Protein AF-A0A7C6HNB9-F1 (afdb_monomer)

Secondary structure (DSSP, 8-state):
----HHHH-HHHHHHHHHHTHHHHHHHHHHHHTTS-SSS--EEET-TTSHHHHHHT--EEE-S-HHHHHHHHHTT-EEE-

Radius of gyration: 12.7 Å; Cα contacts (8 Å, |Δi|>4): 113; chains: 1; bounding box: 28×22×34 Å

Nearest PDB structures (foldseek):
  1vlm-assembly1_A  TM=9.758E-01  e=3.833E-07  Thermotoga maritima MSB8
  1vlm-assembly2_B  TM=9.767E-01  e=6.667E-07  Thermotoga maritima MSB8
  4e2w-assembly1_A  TM=7.030E-01  e=4.378E-03  Micromonospora chalcea
  5t6b-assembly4_D  TM=7.097E-01  e=1.236E-02  Actinomadura kijaniata
  4dio-assembly1_B  TM=6.576E-01  e=1.571E+00  Sinorhizobium meliloti SM11

Mean predicted aligned error: 3.1 Å

pLDDT: mean 94.73, std 7.55, range [54.25, 98.56]

Solvent-accessible surface area (backbone atoms only — not comparable to full-atom values): 4585 Å² total; per-residue (Å²): 127,94,82,53,61,60,63,73,44,49,66,62,57,54,48,50,52,66,76,37,43,72,57,52,52,50,52,53,56,57,51,60,75,77,50,78,98,70,83,91,56,71,40,81,68,33,43,51,23,69,63,38,54,76,70,73,34,46,38,25,31,21,84,37,68,58,22,28,54,46,7,42,77,59,65,25,50,52,47,107

Foldseek 3Di:
DPDDVLQVVVVVVVVVCVVPVVVLVVVLVVVLVVDDLDDADEAEQCFLVSNCLSSVHAEYEHPHPVRCVNNVVSNHHYDD

Sequence (80 aa):
MQNNPFDTEVEEYEEWFITNDKLLDSEVNAIKQLIPMSGNGIEIGVGTGIFASRLGVRDGVEPSSKMAAEAAKKGIKALM

Structure (mmCIF, N/CA/C/O backbone):
data_AF-A0A7C6HNB9-F1
#
_entry.id   AF-A0A7C6HNB9-F1
#
loop_
_atom_site.group_PDB
_atom_site.id
_atom_site.type_symbol
_atom_site.label_atom_id
_atom_site.label_alt_id
_atom_site.label_comp_id
_atom_site.label_asym_id
_atom_site.label_entity_id
_atom_site.label_seq_id
_atom_site.pdbx_PDB_ins_code
_atom_site.Cartn_x
_atom_site.Cartn_y
_atom_site.Cartn_z
_atom_site.occupancy
_atom_site.B_iso_or_equiv
_atom_site.auth_seq_id
_atom_site.auth_comp_id
_atom_site.auth_asym_id
_atom_site.auth_atom_id
_atom_site.pdbx_PDB_model_num
ATOM 1 N N . MET A 1 1 ? 1.096 -4.159 -22.790 1.00 54.25 1 MET A N 1
ATOM 2 C CA . MET A 1 1 ? 1.248 -2.696 -22.931 1.00 54.25 1 MET A CA 1
ATOM 3 C C . MET A 1 1 ? 2.716 -2.401 -22.682 1.00 54.25 1 MET A C 1
ATOM 5 O O . MET A 1 1 ? 3.208 -2.810 -21.643 1.00 54.25 1 MET A O 1
ATOM 9 N N . GLN A 1 2 ? 3.459 -1.883 -23.663 1.00 57.81 2 GLN A N 1
ATOM 10 C CA . GLN A 1 2 ? 4.898 -1.641 -23.481 1.00 57.81 2 GLN A CA 1
ATOM 11 C C . GLN A 1 2 ? 5.096 -0.358 -22.659 1.00 57.81 2 GLN A C 1
ATOM 13 O O . GLN A 1 2 ? 4.603 0.693 -23.058 1.00 57.81 2 GLN A O 1
ATOM 18 N N . ASN A 1 3 ? 5.804 -0.496 -21.531 1.00 71.50 3 ASN A N 1
ATOM 19 C CA . ASN A 1 3 ? 6.258 0.532 -20.581 1.00 71.50 3 ASN A CA 1
ATOM 20 C C . ASN A 1 3 ? 5.182 1.180 -19.691 1.00 71.50 3 ASN A C 1
ATOM 22 O O . ASN A 1 3 ? 4.958 2.386 -19.751 1.00 71.50 3 ASN A O 1
ATOM 26 N N . ASN A 1 4 ? 4.555 0.393 -18.811 1.00 80.81 4 ASN A N 1
ATOM 27 C CA . ASN A 1 4 ? 3.942 0.956 -17.606 1.00 80.81 4 ASN A CA 1
ATOM 28 C C . ASN A 1 4 ? 5.070 1.293 -16.603 1.00 80.81 4 ASN A C 1
ATOM 30 O O . ASN A 1 4 ? 5.782 0.367 -16.213 1.00 80.81 4 ASN A O 1
ATOM 34 N N . PRO A 1 5 ? 5.262 2.556 -16.173 1.00 88.81 5 PRO A N 1
ATOM 35 C CA . PRO A 1 5 ? 6.311 2.907 -15.207 1.00 88.81 5 PRO A CA 1
ATOM 36 C C . PRO A 1 5 ? 6.146 2.165 -13.878 1.00 88.81 5 PRO A C 1
ATOM 38 O O . PRO A 1 5 ? 7.125 1.837 -13.221 1.00 88.81 5 PRO A O 1
ATOM 41 N N . PHE A 1 6 ? 4.918 1.791 -13.526 1.00 91.81 6 PHE A N 1
ATOM 42 C CA . PHE A 1 6 ? 4.636 0.990 -12.341 1.00 91.81 6 PHE A CA 1
ATOM 43 C C . PHE A 1 6 ? 5.049 -0.486 -12.485 1.00 91.81 6 PHE A C 1
ATOM 45 O O . PHE A 1 6 ? 5.084 -1.207 -11.498 1.00 91.81 6 PHE A O 1
ATOM 52 N N . ASP A 1 7 ? 5.435 -0.938 -13.683 1.00 90.88 7 ASP A N 1
ATOM 53 C CA . ASP A 1 7 ? 6.108 -2.225 -13.887 1.00 90.88 7 ASP A CA 1
ATOM 54 C C . ASP A 1 7 ? 7.643 -2.101 -13.900 1.00 90.88 7 ASP A C 1
ATOM 56 O O . ASP A 1 7 ? 8.334 -3.118 -13.827 1.00 90.88 7 ASP A O 1
ATOM 60 N N . THR A 1 8 ? 8.238 -0.917 -14.039 1.00 91.62 8 THR A N 1
ATOM 61 C CA . THR A 1 8 ? 9.708 -0.788 -14.137 1.00 91.62 8 THR A CA 1
ATOM 62 C C . THR A 1 8 ? 10.325 -0.097 -12.931 1.00 91.62 8 THR A C 1
ATOM 64 O O . THR A 1 8 ? 11.371 -0.547 -12.480 1.00 91.62 8 THR A O 1
ATOM 67 N N . GLU A 1 9 ? 9.624 0.867 -12.337 1.00 93.94 9 GLU A N 1
ATOM 68 C CA . GLU A 1 9 ? 10.125 1.755 -11.278 1.00 93.94 9 GLU A CA 1
ATOM 69 C C . GLU A 1 9 ? 9.472 1.478 -9.907 1.00 93.94 9 GLU A C 1
ATOM 71 O O . GLU A 1 9 ? 9.234 2.385 -9.110 1.00 93.94 9 GLU A O 1
ATOM 76 N N . VAL A 1 10 ? 9.136 0.215 -9.614 1.00 95.00 10 VAL A N 1
ATOM 77 C CA . VAL A 1 10 ? 8.477 -0.171 -8.344 1.00 95.00 10 VAL A CA 1
ATOM 78 C C . VAL A 1 10 ? 9.321 0.202 -7.123 1.00 95.00 10 VAL A C 1
ATOM 80 O O . VAL A 1 10 ? 8.783 0.622 -6.103 1.00 95.00 10 VAL A O 1
ATOM 83 N N . GLU A 1 11 ? 10.641 0.060 -7.230 1.00 95.19 11 GLU A N 1
ATOM 84 C CA . GLU A 1 11 ? 11.574 0.365 -6.142 1.00 95.19 11 GLU A CA 1
ATOM 85 C C . GLU A 1 11 ? 11.614 1.866 -5.836 1.00 95.19 11 GLU A C 1
ATOM 87 O O . GLU A 1 11 ? 11.528 2.248 -4.673 1.00 95.19 11 GLU A O 1
ATOM 92 N N . GLU A 1 12 ? 11.666 2.720 -6.865 1.00 96.38 12 GLU A N 1
ATOM 93 C CA . GLU A 1 12 ? 11.605 4.178 -6.691 1.00 96.38 12 GLU A CA 1
ATOM 94 C C . GLU A 1 12 ? 10.274 4.601 -6.052 1.00 96.38 12 GLU A C 1
ATOM 96 O O . GLU A 1 12 ? 10.249 5.443 -5.153 1.00 96.38 12 GLU A O 1
ATOM 101 N N . TYR A 1 13 ? 9.173 3.970 -6.472 1.00 96.50 13 TYR A N 1
ATOM 102 C CA . TYR A 1 13 ? 7.855 4.203 -5.890 1.00 96.50 13 TYR A CA 1
ATOM 103 C C . TYR A 1 13 ? 7.817 3.870 -4.388 1.00 96.50 13 TYR A C 1
ATOM 105 O O . TYR A 1 13 ? 7.356 4.690 -3.597 1.00 96.50 13 TYR A O 1
ATOM 113 N N . GLU A 1 14 ? 8.319 2.703 -3.972 1.00 97.00 14 GLU A N 1
ATOM 114 C CA . GLU A 1 14 ? 8.406 2.320 -2.551 1.00 97.00 14 GLU A CA 1
ATOM 115 C C . GLU A 1 14 ? 9.316 3.261 -1.751 1.00 97.00 14 GLU A C 1
ATOM 117 O O . GLU A 1 14 ? 8.938 3.724 -0.671 1.00 97.00 14 GLU A O 1
ATOM 122 N N . GLU A 1 15 ? 10.496 3.582 -2.287 1.00 98.00 15 GLU A N 1
ATOM 123 C CA . GLU A 1 15 ? 11.490 4.428 -1.619 1.00 98.00 15 GLU A CA 1
ATOM 124 C C . GLU A 1 15 ? 10.938 5.826 -1.318 1.00 98.00 15 GLU A C 1
ATOM 126 O O . GLU A 1 15 ? 11.215 6.397 -0.258 1.00 98.00 15 GLU A O 1
ATOM 131 N N . TRP A 1 16 ? 10.087 6.364 -2.199 1.00 97.94 16 TRP A N 1
ATOM 132 C CA . TRP A 1 16 ? 9.419 7.639 -1.955 1.00 97.94 16 TRP A CA 1
ATOM 133 C C . TRP A 1 16 ? 8.594 7.613 -0.662 1.00 97.94 16 TRP A C 1
ATOM 135 O O . TRP A 1 16 ? 8.678 8.550 0.133 1.00 97.94 16 TRP A O 1
ATOM 145 N N . PHE A 1 17 ? 7.842 6.539 -0.406 1.00 97.44 17 PHE A N 1
ATOM 146 C CA . PHE A 1 17 ? 7.021 6.407 0.803 1.00 97.44 17 PHE A CA 1
ATOM 147 C C . PHE A 1 17 ? 7.841 6.094 2.059 1.00 97.44 17 PHE A C 1
ATOM 149 O O . PHE A 1 17 ? 7.429 6.475 3.154 1.00 97.44 17 PHE A O 1
ATOM 156 N N . ILE A 1 18 ? 9.003 5.450 1.915 1.00 97.06 18 ILE A N 1
ATOM 157 C CA . ILE A 1 18 ? 9.963 5.267 3.015 1.00 97.06 18 ILE A CA 1
ATOM 158 C C . ILE A 1 18 ? 10.568 6.617 3.412 1.00 97.06 18 ILE A C 1
ATOM 160 O O . ILE A 1 18 ? 10.604 6.965 4.591 1.00 97.06 18 ILE A O 1
ATOM 164 N N . THR A 1 19 ? 11.003 7.403 2.426 1.00 98.50 19 THR A N 1
ATOM 165 C CA . THR A 1 19 ? 11.611 8.722 2.647 1.00 98.50 19 THR A CA 1
ATOM 166 C C . THR A 1 19 ? 10.601 9.745 3.182 1.00 98.50 19 THR A C 1
ATOM 168 O O . THR A 1 19 ? 10.959 10.606 3.985 1.00 98.50 19 THR A O 1
ATOM 171 N N . ASN A 1 20 ? 9.336 9.660 2.759 1.00 98.19 20 ASN A N 1
ATOM 172 C CA . ASN A 1 20 ? 8.271 10.606 3.109 1.00 98.19 20 ASN A CA 1
ATOM 173 C C . ASN A 1 20 ? 7.248 10.011 4.099 1.00 98.19 20 ASN A C 1
ATOM 175 O O . ASN A 1 20 ? 6.050 10.289 4.011 1.00 98.19 20 ASN A O 1
ATOM 179 N N . ASP A 1 21 ? 7.714 9.222 5.067 1.00 97.69 21 ASP A N 1
ATOM 180 C CA . ASP A 1 21 ? 6.891 8.494 6.044 1.00 97.69 21 ASP A CA 1
ATOM 181 C C . ASP A 1 21 ? 5.833 9.362 6.758 1.00 97.69 21 ASP A C 1
ATOM 183 O O . ASP A 1 21 ? 4.666 8.983 6.872 1.00 97.69 21 ASP A O 1
ATOM 187 N N . LYS A 1 22 ? 6.199 10.576 7.182 1.00 98.44 22 LYS A N 1
ATOM 188 C CA . LYS A 1 22 ? 5.285 11.517 7.854 1.00 98.44 22 LYS A CA 1
ATOM 189 C C . LYS A 1 22 ? 4.177 12.030 6.940 1.00 98.44 22 LYS A C 1
ATOM 191 O O . LYS A 1 22 ? 3.075 12.324 7.414 1.00 98.44 22 LYS A O 1
ATOM 196 N N . LEU A 1 23 ? 4.469 12.182 5.648 1.00 98.50 23 LEU A N 1
ATOM 197 C CA . LEU A 1 23 ? 3.474 12.597 4.665 1.00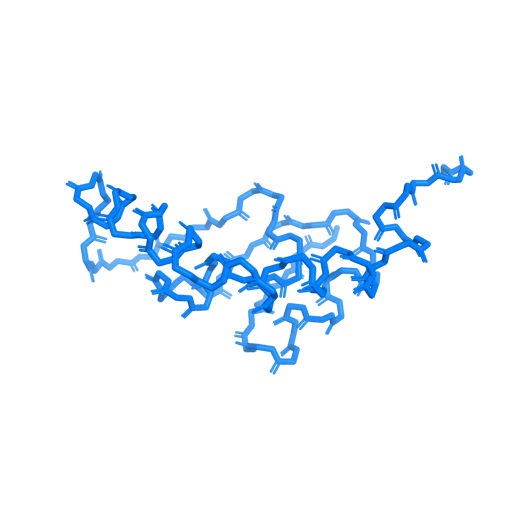 98.50 23 LEU A CA 1
ATOM 198 C C . LEU A 1 23 ? 2.480 11.458 4.433 1.00 98.50 23 LEU A C 1
ATOM 200 O O . LEU A 1 23 ? 1.280 11.682 4.567 1.00 98.50 23 LEU A O 1
ATOM 204 N N . LEU A 1 24 ? 2.980 10.234 4.237 1.00 98.31 24 LEU A N 1
ATOM 205 C CA . LEU A 1 24 ? 2.149 9.031 4.153 1.00 98.31 24 LEU A CA 1
ATOM 206 C C . LEU A 1 24 ? 1.238 8.882 5.378 1.00 98.31 24 LEU A C 1
ATOM 208 O O . LEU A 1 24 ? 0.038 8.650 5.246 1.00 98.31 24 LEU A O 1
ATOM 212 N N . ASP A 1 25 ? 1.785 9.037 6.583 1.00 98.44 25 ASP A N 1
ATOM 213 C CA . ASP A 1 25 ? 1.003 8.953 7.816 1.00 98.44 25 ASP A CA 1
ATOM 214 C C . ASP A 1 25 ? -0.106 10.012 7.866 1.00 98.44 25 ASP A C 1
ATOM 216 O O . ASP A 1 25 ? -1.220 9.727 8.315 1.00 98.44 25 ASP A O 1
ATOM 220 N N . SER A 1 26 ? 0.169 11.222 7.374 1.00 98.56 26 SER A N 1
ATOM 221 C CA . SER A 1 26 ? -0.823 12.298 7.292 1.00 98.56 26 SER A CA 1
ATOM 222 C C . SER A 1 26 ? -1.953 11.951 6.317 1.00 98.56 26 SER A C 1
ATOM 224 O O . SER A 1 26 ? -3.125 12.127 6.657 1.00 98.56 26 SER A O 1
ATOM 226 N N . GLU A 1 27 ? -1.628 11.392 5.150 1.00 98.50 27 GLU A N 1
ATOM 227 C CA . GLU A 1 27 ? -2.606 10.944 4.149 1.00 98.50 27 GLU A CA 1
ATOM 228 C C . GLU A 1 27 ? -3.468 9.786 4.671 1.00 98.50 27 GLU A C 1
ATOM 230 O O . GLU A 1 27 ? -4.699 9.847 4.621 1.00 98.50 27 GLU A O 1
ATOM 235 N N . VAL A 1 28 ? -2.845 8.763 5.267 1.00 98.19 28 VAL A N 1
ATOM 236 C CA . VAL A 1 28 ? -3.550 7.628 5.885 1.00 98.19 28 VAL A CA 1
ATOM 237 C C . VAL A 1 28 ? -4.505 8.111 6.978 1.00 98.19 28 VAL A C 1
ATOM 239 O O . VAL A 1 28 ? -5.651 7.659 7.047 1.00 98.19 28 VAL A O 1
ATOM 242 N N . ASN A 1 29 ? -4.066 9.034 7.836 1.00 98.00 29 ASN A N 1
ATOM 243 C CA . ASN A 1 29 ? -4.898 9.570 8.914 1.00 98.00 29 ASN A CA 1
ATOM 244 C C . ASN A 1 29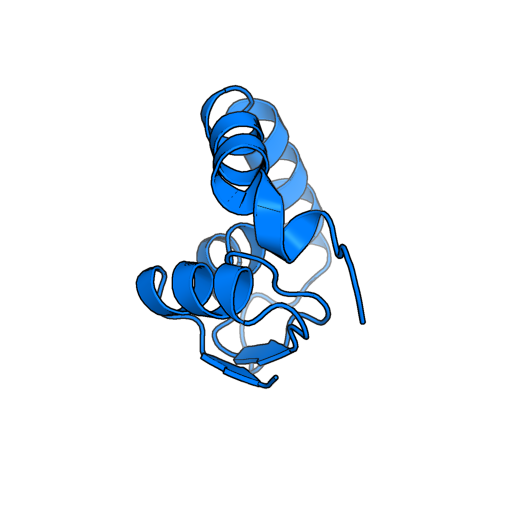 ? -6.057 10.433 8.400 1.00 98.00 29 ASN A C 1
ATOM 246 O O . ASN A 1 29 ? -7.118 10.450 9.027 1.00 98.00 29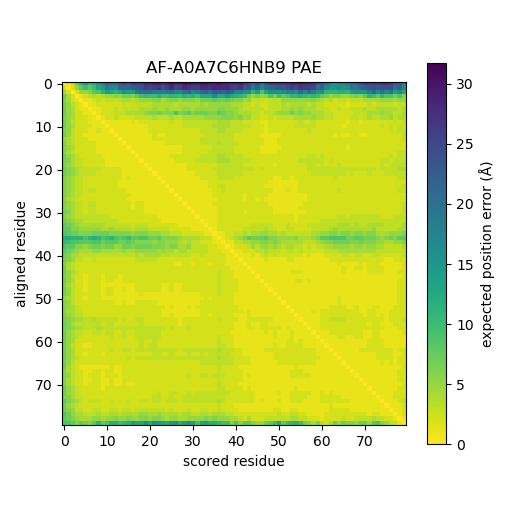 ASN A O 1
ATOM 250 N N . ALA A 1 30 ? -5.887 11.128 7.274 1.00 98.38 30 ALA A N 1
ATOM 251 C CA . ALA A 1 30 ? -6.979 11.843 6.623 1.00 98.38 30 ALA A CA 1
ATOM 252 C C . ALA A 1 30 ? -8.030 10.862 6.074 1.00 98.38 30 ALA A C 1
ATOM 254 O O . ALA A 1 30 ? -9.219 11.023 6.342 1.00 98.38 30 ALA A O 1
ATOM 255 N N . ILE A 1 31 ? -7.599 9.796 5.391 1.00 97.62 31 ILE A N 1
ATOM 256 C CA . ILE A 1 31 ? -8.505 8.779 4.830 1.00 97.62 31 ILE A CA 1
ATOM 257 C C . ILE A 1 31 ? -9.274 8.047 5.937 1.00 97.62 31 ILE A C 1
ATOM 259 O O . ILE A 1 31 ? -10.485 7.860 5.818 1.00 97.62 31 ILE A O 1
ATOM 263 N N . LYS A 1 32 ? -8.614 7.687 7.048 1.00 95.94 32 LYS A N 1
ATOM 264 C CA . LYS A 1 32 ? -9.249 7.007 8.197 1.00 95.94 32 LYS A CA 1
ATOM 265 C C . LYS A 1 32 ? -10.451 7.753 8.777 1.00 95.94 32 LYS A C 1
ATOM 267 O O . LYS A 1 32 ? -11.324 7.120 9.356 1.00 95.94 32 LYS A O 1
ATOM 272 N N . GLN A 1 33 ? -10.513 9.075 8.627 1.00 97.06 33 GLN A N 1
ATOM 273 C CA . GLN A 1 33 ? -11.642 9.880 9.105 1.00 97.06 33 GLN A CA 1
ATOM 274 C C . GLN A 1 33 ? -12.874 9.791 8.193 1.00 97.06 33 GLN A C 1
ATOM 276 O O . GLN A 1 33 ? -13.968 10.163 8.610 1.00 97.06 33 GLN A O 1
ATOM 281 N N . LEU A 1 34 ? -12.701 9.320 6.956 1.00 96.94 34 LEU A N 1
ATOM 282 C CA . LEU A 1 34 ? -13.729 9.317 5.913 1.00 96.94 34 LEU A CA 1
ATOM 283 C C . LEU A 1 34 ? -14.283 7.922 5.613 1.00 96.94 34 LEU A C 1
ATOM 285 O O . LEU A 1 34 ? -15.311 7.809 4.947 1.00 96.94 34 LEU A O 1
ATOM 289 N N . ILE A 1 35 ? -13.617 6.867 6.085 1.00 94.19 35 ILE A N 1
ATOM 290 C CA . ILE A 1 35 ? -14.002 5.479 5.817 1.00 94.19 35 ILE A CA 1
ATOM 291 C C . ILE A 1 35 ? -14.493 4.768 7.088 1.00 94.19 35 ILE A C 1
ATOM 293 O O . ILE A 1 35 ? -14.064 5.103 8.194 1.00 94.19 35 ILE A O 1
ATOM 297 N N . PRO A 1 36 ? -15.369 3.754 6.967 1.00 92.88 36 PRO A N 1
ATOM 298 C CA . PRO A 1 36 ? -15.734 2.911 8.099 1.00 92.88 36 PRO A CA 1
ATOM 299 C C . PRO A 1 36 ? -14.523 2.147 8.652 1.00 92.88 36 PRO A C 1
ATOM 301 O O . PRO A 1 36 ? -13.736 1.583 7.897 1.00 92.88 36 PRO A O 1
ATOM 304 N N . MET A 1 37 ? -14.428 2.037 9.978 1.00 83.75 37 MET A N 1
ATOM 305 C CA . MET A 1 37 ? -13.359 1.28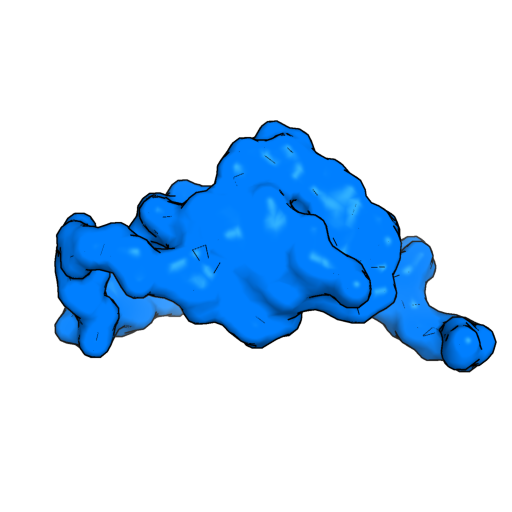0 10.655 1.00 83.75 37 MET A CA 1
ATOM 306 C C . MET A 1 37 ? -13.548 -0.247 10.601 1.00 83.75 37 MET A C 1
ATOM 308 O O . MET A 1 37 ? -12.714 -0.996 11.106 1.00 83.75 37 MET A O 1
ATOM 312 N N . SER A 1 38 ? -14.665 -0.723 10.046 1.00 89.19 38 SER A N 1
ATOM 313 C CA . SER A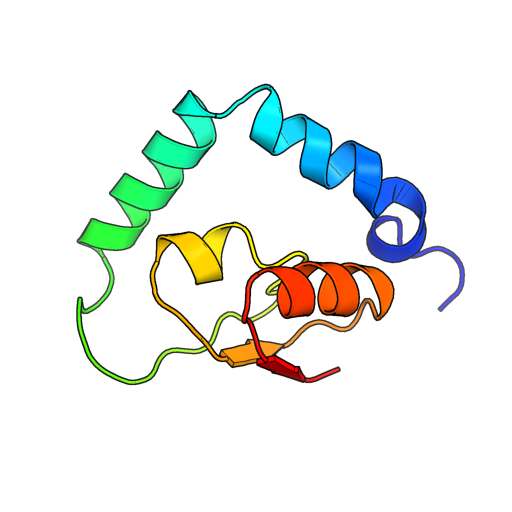 1 38 ? -15.020 -2.142 9.983 1.00 89.19 38 SER A CA 1
ATOM 314 C C . SER A 1 38 ? -15.858 -2.448 8.748 1.00 89.19 38 SER A C 1
ATOM 316 O O . SER A 1 38 ? -16.588 -1.580 8.267 1.00 89.19 38 SER A O 1
ATOM 318 N N . GLY A 1 39 ? -15.807 -3.698 8.296 1.00 92.69 39 GLY A N 1
ATOM 319 C CA . 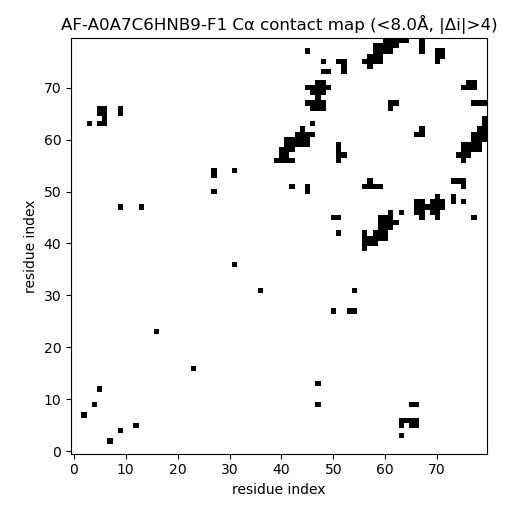GLY A 1 39 ? -16.470 -4.167 7.083 1.00 92.69 39 GLY A CA 1
ATOM 320 C C . GLY A 1 39 ? -15.459 -4.645 6.046 1.00 92.69 39 GLY A C 1
ATOM 321 O O . GLY A 1 39 ? -14.261 -4.706 6.316 1.00 92.69 39 GLY A O 1
ATOM 322 N N . ASN A 1 40 ? -15.960 -4.997 4.863 1.00 94.38 40 ASN A N 1
ATOM 323 C CA . ASN A 1 40 ? -15.125 -5.404 3.739 1.00 94.38 40 ASN A CA 1
ATOM 324 C C . ASN A 1 40 ? -14.972 -4.217 2.786 1.00 94.38 40 ASN A C 1
ATOM 326 O O . ASN A 1 40 ? -15.969 -3.704 2.278 1.00 94.38 40 ASN A O 1
ATOM 330 N N . GLY A 1 41 ? -13.732 -3.789 2.570 1.00 94.75 41 GLY A N 1
ATOM 331 C CA . GLY A 1 41 ? -13.366 -2.752 1.608 1.00 94.75 41 GLY A CA 1
ATOM 332 C C . GLY A 1 41 ? -12.480 -3.321 0.506 1.00 94.75 41 GLY A C 1
ATOM 333 O O . GLY A 1 41 ? -11.861 -4.369 0.687 1.00 94.75 41 GLY A O 1
ATOM 334 N N . ILE A 1 42 ? -12.420 -2.612 -0.617 1.00 97.31 42 ILE A N 1
ATOM 335 C CA . ILE A 1 42 ? -11.525 -2.913 -1.734 1.00 97.31 42 ILE A CA 1
ATOM 336 C C . ILE A 1 42 ? -10.806 -1.632 -2.157 1.00 97.31 42 ILE A C 1
ATOM 338 O O . ILE A 1 42 ? -11.437 -0.579 -2.254 1.00 97.31 42 ILE A O 1
ATOM 342 N N . GLU A 1 43 ? -9.500 -1.717 -2.402 1.00 98.25 43 GLU A N 1
ATOM 343 C CA . GLU A 1 43 ? -8.722 -0.622 -2.993 1.00 98.25 43 GLU A CA 1
ATOM 344 C C . GLU A 1 43 ? -8.575 -0.836 -4.510 1.00 98.25 43 GLU A C 1
ATOM 346 O O . GLU A 1 43 ? -8.168 -1.907 -4.963 1.00 98.25 43 GLU A O 1
ATOM 351 N N . ILE A 1 44 ? -8.935 0.168 -5.313 1.00 98.19 44 ILE A N 1
ATOM 352 C CA . ILE A 1 44 ? -8.815 0.121 -6.779 1.00 98.19 44 ILE A CA 1
ATOM 353 C C . ILE A 1 44 ? -7.534 0.854 -7.172 1.00 98.19 44 ILE A C 1
ATOM 355 O O . ILE A 1 44 ? -7.407 2.038 -6.874 1.00 98.19 44 ILE A O 1
ATOM 359 N N . GLY A 1 45 ? -6.618 0.166 -7.855 1.00 97.31 45 GLY A N 1
ATOM 360 C CA . GLY A 1 45 ? -5.246 0.646 -8.020 1.00 97.31 45 GLY A CA 1
ATOM 361 C C . GLY A 1 45 ? -4.461 0.464 -6.726 1.00 97.31 45 GLY A C 1
ATOM 362 O O . GLY A 1 45 ? -3.876 1.414 -6.218 1.00 97.31 45 GLY A O 1
ATOM 363 N N . VAL A 1 46 ? -4.509 -0.748 -6.157 1.00 98.12 46 VAL A N 1
ATOM 364 C CA . VAL A 1 46 ? -3.894 -1.041 -4.851 1.00 98.12 46 VAL A CA 1
ATOM 365 C C . VAL A 1 46 ? -2.366 -0.948 -4.878 1.00 98.12 46 VAL A C 1
ATOM 367 O O . VAL A 1 46 ? -1.732 -0.882 -3.820 1.00 98.12 46 VAL A O 1
ATOM 370 N N . GLY A 1 47 ? -1.761 -0.917 -6.071 1.00 97.94 47 GLY A N 1
ATOM 371 C CA . GLY A 1 47 ? -0.331 -0.742 -6.250 1.00 97.94 47 GLY A CA 1
ATOM 372 C C . GLY A 1 47 ? 0.439 -1.761 -5.425 1.00 97.94 47 GLY A C 1
ATOM 373 O O . GLY A 1 47 ? 0.141 -2.954 -5.448 1.00 97.94 47 GLY A O 1
ATOM 374 N N . THR A 1 48 ? 1.418 -1.288 -4.661 1.00 98.19 48 THR A N 1
ATOM 375 C CA . THR A 1 48 ? 2.235 -2.131 -3.784 1.00 98.19 48 THR A CA 1
ATOM 376 C C . THR A 1 48 ? 1.623 -2.372 -2.396 1.00 98.19 48 THR A C 1
ATOM 378 O O . THR A 1 48 ? 2.292 -2.899 -1.502 1.00 98.19 48 THR A O 1
ATOM 381 N N . GLY A 1 49 ? 0.359 -1.992 -2.177 1.00 98.06 49 GLY A N 1
ATOM 382 C CA . GLY A 1 49 ? -0.394 -2.250 -0.946 1.00 98.06 49 GLY A CA 1
ATOM 383 C C . GLY A 1 49 ? -0.054 -1.338 0.238 1.00 98.06 49 GLY A C 1
ATOM 384 O O . GLY A 1 49 ? -0.394 -1.665 1.379 1.00 98.06 49 GLY A O 1
ATOM 385 N N . ILE A 1 50 ? 0.626 -0.210 0.006 1.00 98.25 50 ILE A N 1
ATOM 386 C CA . ILE A 1 50 ? 1.034 0.729 1.066 1.00 98.25 50 ILE A CA 1
ATOM 387 C C . ILE A 1 50 ? -0.187 1.277 1.815 1.00 98.25 50 ILE A C 1
ATOM 389 O O . ILE A 1 50 ? -0.232 1.194 3.040 1.00 98.25 50 ILE A O 1
ATOM 393 N N . PHE A 1 51 ? -1.212 1.761 1.111 1.00 98.06 51 PHE A N 1
ATOM 394 C CA . PHE A 1 51 ? -2.417 2.290 1.753 1.00 98.06 51 PHE A CA 1
ATOM 395 C C . PHE A 1 51 ? -3.292 1.174 2.324 1.00 98.06 51 PHE A C 1
ATOM 397 O O . PHE A 1 51 ? -3.579 1.203 3.525 1.00 98.06 51 PHE A O 1
ATOM 404 N N . ALA A 1 52 ? -3.644 0.154 1.528 1.00 97.69 52 ALA A N 1
ATOM 405 C CA . ALA A 1 52 ? -4.435 -0.987 1.991 1.00 97.69 52 ALA A CA 1
ATOM 406 C C . ALA A 1 52 ? -3.923 -1.580 3.312 1.00 97.69 52 ALA A C 1
ATOM 408 O O . ALA A 1 52 ? -4.696 -1.730 4.263 1.00 97.69 52 ALA A O 1
ATOM 409 N N . SER A 1 53 ? -2.612 -1.834 3.416 1.00 96.81 53 SER A N 1
ATOM 410 C CA . SER A 1 53 ? -2.014 -2.422 4.623 1.00 96.81 53 SER A CA 1
ATOM 411 C C . SER A 1 53 ? -2.168 -1.533 5.866 1.00 96.81 53 SER A C 1
ATOM 413 O O . SER A 1 53 ? -2.411 -2.037 6.963 1.00 96.81 53 SER A O 1
ATOM 415 N N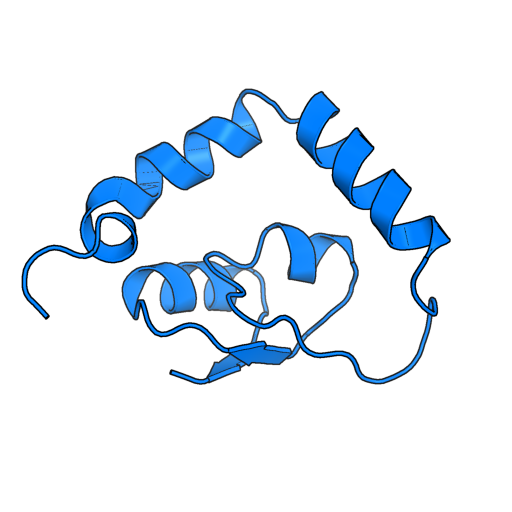 . ARG A 1 54 ? -2.100 -0.203 5.715 1.00 96.12 54 ARG A N 1
ATOM 416 C CA . ARG A 1 54 ? -2.234 0.771 6.818 1.00 96.12 54 ARG A CA 1
ATOM 417 C C . ARG A 1 54 ? -3.689 1.083 7.179 1.00 96.12 54 ARG A C 1
ATOM 419 O O . ARG A 1 54 ? -3.961 1.524 8.305 1.00 96.12 54 ARG A O 1
ATOM 426 N N . LEU A 1 55 ? -4.606 0.873 6.236 1.00 96.06 55 LEU A N 1
ATOM 427 C CA . LEU A 1 55 ? -6.050 1.072 6.385 1.00 96.06 55 LEU A CA 1
ATOM 428 C C . LEU A 1 55 ? -6.790 -0.206 6.813 1.00 96.06 55 LEU A C 1
ATOM 430 O O . LEU A 1 55 ? -7.962 -0.134 7.166 1.00 96.06 55 LEU A O 1
ATOM 434 N N . GLY A 1 56 ? -6.118 -1.362 6.830 1.00 94.88 56 GLY A N 1
ATOM 435 C CA . GLY A 1 56 ? -6.734 -2.646 7.179 1.00 94.88 56 GLY A CA 1
ATOM 436 C C . GLY A 1 56 ? -7.598 -3.241 6.061 1.00 94.88 56 GLY A C 1
ATOM 437 O O . GLY A 1 56 ? -8.381 -4.157 6.315 1.00 94.88 56 GLY A O 1
ATOM 438 N N . VAL A 1 57 ? -7.451 -2.738 4.834 1.00 96.38 57 VAL A N 1
ATOM 439 C CA . VAL A 1 57 ? -8.070 -3.293 3.625 1.00 96.38 57 VAL A CA 1
ATOM 440 C C . VAL A 1 57 ? -7.249 -4.502 3.184 1.00 96.38 57 VAL A C 1
ATOM 442 O O . VAL A 1 57 ? -6.024 -4.463 3.224 1.00 96.38 57 VAL A O 1
ATOM 445 N N . ARG A 1 58 ? -7.913 -5.597 2.801 1.00 96.88 58 ARG A N 1
ATOM 446 C CA . ARG A 1 58 ? -7.247 -6.866 2.444 1.00 96.88 58 ARG A CA 1
ATOM 447 C C . ARG A 1 58 ? -7.340 -7.216 0.967 1.00 96.88 58 ARG A C 1
ATOM 449 O O . ARG A 1 58 ? -6.522 -7.996 0.489 1.00 96.88 58 ARG A O 1
ATOM 456 N N . ASP A 1 59 ? -8.315 -6.657 0.265 1.00 98.06 59 ASP A N 1
ATOM 457 C CA . ASP A 1 59 ? -8.595 -6.952 -1.135 1.00 98.06 59 ASP A CA 1
ATOM 458 C C . ASP A 1 59 ? -8.326 -5.711 -1.994 1.00 98.06 59 ASP A C 1
ATOM 460 O O . ASP A 1 59 ? -8.588 -4.579 -1.578 1.00 98.06 59 ASP A O 1
ATOM 464 N N . GLY A 1 60 ? -7.823 -5.916 -3.209 1.00 98.25 60 GLY A N 1
ATOM 465 C CA . GLY A 1 60 ? -7.580 -4.828 -4.151 1.00 98.25 60 GLY A CA 1
ATOM 466 C C . GLY A 1 60 ? -7.573 -5.271 -5.608 1.00 98.25 60 GLY A C 1
ATOM 467 O O . GLY A 1 60 ? -7.628 -6.464 -5.907 1.00 98.25 60 GLY A O 1
ATOM 468 N N . VAL A 1 61 ? -7.502 -4.301 -6.516 1.00 98.38 61 VAL A N 1
ATOM 469 C CA . VAL A 1 61 ? -7.322 -4.518 -7.961 1.00 98.38 61 VAL A CA 1
ATOM 470 C C . VAL A 1 61 ? -6.068 -3.779 -8.417 1.00 98.38 61 VAL A C 1
ATOM 472 O O . VAL A 1 61 ? -5.927 -2.599 -8.096 1.00 98.38 61 VAL A O 1
ATOM 475 N N . GLU A 1 62 ? -5.173 -4.446 -9.145 1.00 97.56 62 GLU A N 1
ATOM 476 C CA . GLU A 1 62 ? -3.927 -3.854 -9.649 1.00 97.56 62 GLU A CA 1
ATOM 477 C C . GLU A 1 62 ? -3.500 -4.487 -10.985 1.00 97.56 62 GLU A C 1
ATOM 479 O O . GLU A 1 62 ? -3.178 -5.675 -11.008 1.00 97.56 62 GLU A O 1
ATOM 484 N N . PRO A 1 63 ? -3.448 -3.725 -12.094 1.00 95.56 63 PRO A N 1
ATOM 485 C CA . PRO A 1 63 ? -3.011 -4.253 -13.388 1.00 95.56 63 PRO A CA 1
ATOM 486 C C . PRO A 1 63 ? -1.502 -4.556 -13.474 1.00 95.56 63 PRO A C 1
ATOM 488 O O . PRO A 1 63 ? -1.088 -5.355 -14.317 1.00 95.56 63 PRO A O 1
ATOM 491 N N . SER A 1 64 ? -0.657 -3.924 -12.651 1.00 95.62 64 SER A N 1
ATOM 492 C CA . SER A 1 64 ? 0.780 -4.202 -12.596 1.00 95.62 64 SER A CA 1
ATOM 493 C C . SER A 1 64 ? 1.066 -5.466 -11.791 1.00 95.62 64 SER A C 1
ATOM 495 O O . SER A 1 64 ? 0.985 -5.499 -10.563 1.00 95.62 64 SER A O 1
ATOM 497 N N . SER A 1 65 ? 1.518 -6.508 -12.486 1.00 94.19 65 SER A N 1
ATOM 498 C CA . SER A 1 65 ? 1.919 -7.764 -11.840 1.00 94.19 65 SER A CA 1
ATOM 499 C C . SER A 1 65 ? 3.057 -7.608 -10.827 1.00 94.19 65 SER A C 1
ATOM 501 O O . SER A 1 65 ? 3.099 -8.334 -9.833 1.00 94.19 65 SER A O 1
ATOM 503 N N . LYS A 1 66 ? 3.967 -6.652 -11.043 1.00 95.25 66 LYS A N 1
ATOM 504 C CA . LYS A 1 66 ? 5.069 -6.391 -10.112 1.00 95.25 66 LYS A CA 1
ATOM 505 C C . LYS A 1 66 ? 4.595 -5.641 -8.875 1.00 95.25 66 LYS A C 1
ATOM 507 O O . LYS A 1 66 ? 4.968 -6.029 -7.772 1.00 95.25 66 LYS A O 1
ATOM 512 N N . MET A 1 67 ? 3.729 -4.641 -9.032 1.00 97.25 67 MET A N 1
ATOM 513 C CA . MET A 1 67 ? 3.126 -3.978 -7.877 1.00 97.25 67 MET A CA 1
ATOM 514 C C . MET A 1 67 ? 2.254 -4.934 -7.064 1.00 97.25 67 MET A C 1
ATOM 516 O O . MET A 1 67 ? 2.413 -5.022 -5.847 1.00 97.25 67 MET A O 1
ATOM 520 N N . ALA A 1 68 ? 1.419 -5.733 -7.735 1.00 97.25 68 ALA A N 1
ATOM 521 C CA . ALA A 1 68 ? 0.607 -6.762 -7.095 1.00 97.25 68 ALA A CA 1
ATOM 522 C C . ALA A 1 68 ? 1.464 -7.770 -6.304 1.00 97.25 68 ALA A C 1
ATOM 524 O O . ALA A 1 68 ? 1.072 -8.196 -5.215 1.00 97.25 68 ALA A O 1
ATOM 525 N N . ALA A 1 69 ? 2.654 -8.124 -6.804 1.00 96.62 69 ALA A N 1
ATOM 526 C CA . ALA A 1 69 ? 3.594 -8.977 -6.080 1.00 96.62 69 ALA A CA 1
ATOM 527 C C . ALA A 1 69 ? 4.116 -8.317 -4.790 1.00 96.62 69 ALA A C 1
ATOM 529 O O . ALA A 1 69 ? 4.215 -8.995 -3.765 1.0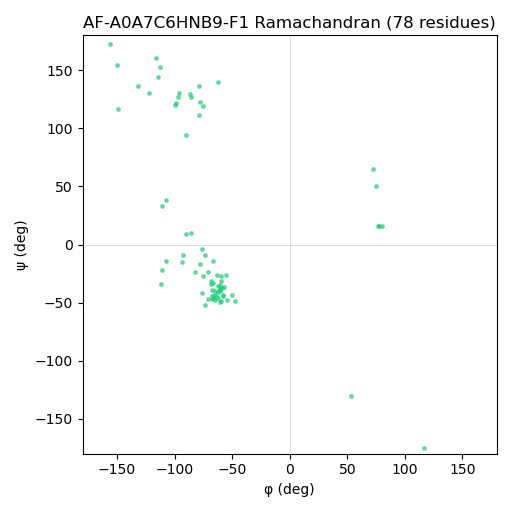0 96.62 69 ALA A O 1
ATOM 530 N N . GLU A 1 70 ? 4.402 -7.012 -4.796 1.00 97.56 70 GLU A N 1
ATOM 531 C CA . GLU A 1 70 ? 4.760 -6.279 -3.572 1.00 97.56 70 GLU A CA 1
ATOM 532 C C . GLU A 1 70 ? 3.581 -6.162 -2.596 1.00 97.56 70 GLU A C 1
ATOM 534 O O . GLU A 1 70 ? 3.759 -6.349 -1.390 1.00 97.56 70 GLU A O 1
ATOM 539 N N . ALA A 1 71 ? 2.363 -5.936 -3.097 1.00 98.12 71 ALA A N 1
ATOM 540 C CA . ALA A 1 71 ? 1.153 -5.910 -2.276 1.00 98.12 71 ALA A CA 1
ATOM 541 C C . ALA A 1 71 ? 0.912 -7.253 -1.569 1.00 98.12 71 ALA A C 1
ATOM 543 O O . ALA A 1 71 ? 0.589 -7.287 -0.378 1.00 98.12 71 ALA A O 1
ATOM 544 N N . ALA A 1 72 ? 1.153 -8.36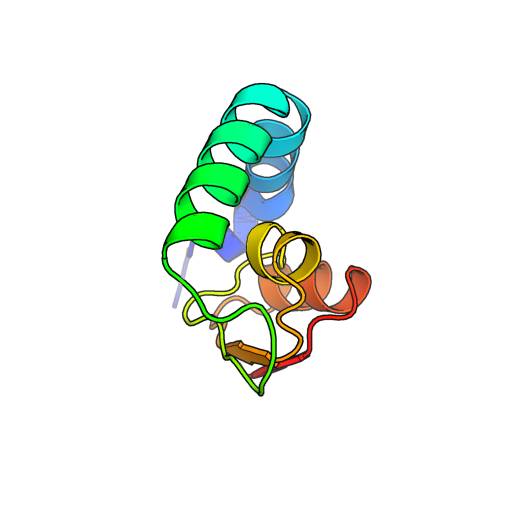9 -2.263 1.00 97.81 72 ALA A N 1
ATOM 545 C CA . ALA A 1 72 ? 1.030 -9.708 -1.694 1.00 97.81 72 ALA A CA 1
ATOM 546 C C . ALA A 1 72 ? 1.984 -9.936 -0.509 1.00 97.81 72 ALA A C 1
ATOM 548 O O . ALA A 1 72 ? 1.584 -10.538 0.490 1.00 97.81 72 ALA A O 1
ATOM 549 N N . LYS A 1 73 ? 3.214 -9.397 -0.557 1.00 97.50 73 LYS A N 1
ATOM 550 C CA . LYS A 1 73 ? 4.157 -9.451 0.580 1.00 97.50 73 LYS A CA 1
ATOM 551 C C . LYS A 1 73 ? 3.634 -8.702 1.809 1.00 97.50 73 LYS A C 1
ATOM 553 O O . LYS A 1 73 ? 3.987 -9.058 2.931 1.00 97.50 73 LYS A O 1
ATOM 558 N N . LYS A 1 74 ? 2.767 -7.703 1.609 1.00 97.44 74 LYS A N 1
ATOM 559 C CA . LYS A 1 74 ? 2.082 -6.943 2.668 1.00 97.44 74 LYS A CA 1
ATOM 560 C C . LYS A 1 74 ? 0.730 -7.555 3.078 1.00 97.44 74 LYS A C 1
ATOM 562 O O . LYS A 1 74 ? -0.014 -6.942 3.839 1.00 97.44 74 LYS A O 1
ATOM 567 N N . GLY A 1 75 ? 0.411 -8.765 2.605 1.00 97.44 75 GLY A N 1
ATOM 568 C CA . GLY A 1 75 ? -0.816 -9.491 2.948 1.00 97.44 75 GLY A CA 1
ATOM 569 C C . GLY A 1 75 ? -2.058 -9.048 2.171 1.00 97.44 75 GLY A C 1
ATOM 570 O O . GLY A 1 75 ? -3.172 -9.366 2.588 1.00 97.44 75 GLY A O 1
ATOM 571 N N . ILE A 1 76 ? -1.882 -8.323 1.063 1.00 98.50 76 ILE A N 1
ATOM 572 C CA . ILE A 1 76 ? -2.976 -7.819 0.233 1.00 98.50 76 ILE A CA 1
ATOM 573 C C . ILE A 1 76 ? -3.238 -8.764 -0.937 1.00 98.50 76 ILE A C 1
ATOM 575 O O . ILE A 1 76 ? -2.328 -9.136 -1.679 1.00 98.50 76 ILE A O 1
ATOM 579 N N . LYS A 1 77 ? -4.502 -9.135 -1.131 1.00 98.12 77 LYS A N 1
ATOM 580 C CA . LYS A 1 77 ? -4.952 -9.938 -2.264 1.00 98.12 77 LYS A CA 1
ATOM 581 C C . LYS A 1 77 ? -5.348 -9.021 -3.421 1.00 98.12 77 LYS A C 1
ATOM 583 O O . LYS A 1 77 ? -6.485 -8.559 -3.494 1.00 98.12 77 LYS A O 1
ATOM 588 N N . ALA A 1 78 ? -4.407 -8.782 -4.328 1.00 97.12 78 ALA A N 1
ATOM 589 C CA . ALA A 1 78 ? -4.659 -8.036 -5.554 1.00 97.12 78 ALA A CA 1
ATOM 590 C C . ALA A 1 78 ? -5.193 -8.955 -6.668 1.00 97.12 78 ALA A C 1
ATOM 592 O O . ALA A 1 78 ? -4.591 -9.984 -6.981 1.00 97.12 78 ALA A O 1
ATOM 593 N N . LEU A 1 79 ? -6.325 -8.583 -7.264 1.00 94.81 79 LEU A N 1
ATOM 594 C CA . LEU A 1 79 ? -6.799 -9.132 -8.532 1.00 94.81 79 LEU A CA 1
ATOM 595 C C . LEU A 1 79 ? -6.165 -8.336 -9.682 1.00 94.81 79 LEU A C 1
ATOM 597 O O . LEU A 1 79 ? -6.228 -7.107 -9.668 1.00 94.81 79 LEU A O 1
ATOM 601 N N . MET A 1 80 ? -5.570 -9.032 -10.652 1.00 84.44 80 MET A N 1
ATOM 602 C CA . MET A 1 80 ? -4.981 -8.437 -11.861 1.00 84.44 80 MET A CA 1
ATOM 603 C C . MET A 1 80 ? -5.959 -8.441 -13.031 1.00 84.44 80 MET A C 1
ATOM 605 O O . MET A 1 80 ? -6.695 -9.449 -13.160 1.00 84.44 80 MET A O 1
#